Protein AF-A0A3S5A730-F1 (afdb_monomer_lite)

Secondary structure (DSSP, 8-state):
-----B---PPPPPPPPPPS-SSEEEEEEEE--S-TTPPBTTPPPPPS-SEEEEEEEE--SS--------------------------

Structure (mmCIF, N/CA/C/O backbone):
data_AF-A0A3S5A730-F1
#
_entry.id   AF-A0A3S5A730-F1
#
loop_
_atom_site.group_PDB
_atom_site.id
_atom_site.type_symbol
_atom_site.label_atom_id
_atom_site.label_alt_id
_atom_site.label_comp_id
_atom_site.label_asym_id
_atom_site.label_entity_id
_atom_site.label_seq_id
_atom_site.pdbx_PDB_ins_code
_atom_site.Cartn_x
_atom_site.Cartn_y
_atom_site.Cartn_z
_atom_site.occupancy
_atom_site.B_iso_or_equiv
_atom_site.auth_seq_id
_atom_site.auth_comp_id
_atom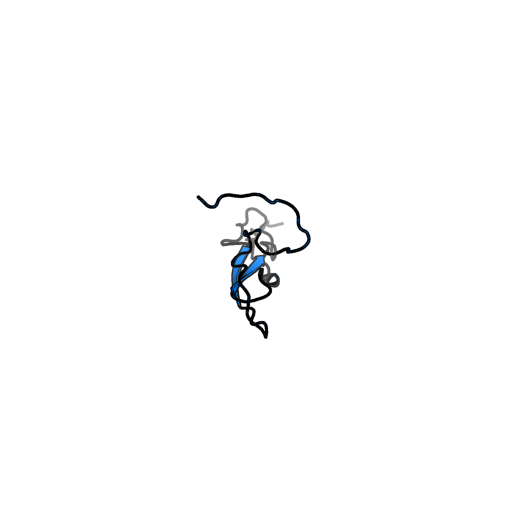_site.auth_asym_id
_atom_site.auth_atom_id
_atom_site.pdbx_PDB_model_num
ATOM 1 N N . MET A 1 1 ? 21.445 -1.120 -34.483 1.00 59.94 1 MET A N 1
ATOM 2 C CA . MET A 1 1 ? 21.190 -1.499 -33.076 1.00 59.94 1 MET A CA 1
ATOM 3 C C . MET A 1 1 ? 19.863 -2.238 -33.030 1.00 59.94 1 MET A C 1
ATOM 5 O O . MET A 1 1 ? 18.898 -1.668 -33.527 1.00 59.94 1 MET A O 1
ATOM 9 N N . PRO A 1 2 ? 19.792 -3.491 -32.554 1.00 69.19 2 PRO A N 1
ATOM 10 C CA . PRO A 1 2 ? 18.517 -4.191 -32.457 1.00 69.19 2 PRO A CA 1
ATOM 11 C C . PRO A 1 2 ? 17.691 -3.614 -31.299 1.00 69.19 2 PRO A C 1
ATOM 13 O O . PRO A 1 2 ? 18.197 -3.438 -30.192 1.00 69.19 2 PRO A O 1
ATOM 16 N N . LEU A 1 3 ? 16.427 -3.298 -31.576 1.00 74.69 3 LEU A N 1
ATOM 17 C CA . LEU A 1 3 ? 15.430 -2.939 -30.570 1.00 74.69 3 LEU A CA 1
ATOM 18 C C . LEU A 1 3 ? 14.890 -4.240 -29.976 1.00 74.69 3 LEU A C 1
ATOM 20 O O . LEU A 1 3 ? 14.194 -4.987 -30.662 1.00 74.69 3 LEU A O 1
ATOM 24 N N . PHE A 1 4 ? 15.235 -4.535 -28.726 1.00 83.31 4 PHE A N 1
ATOM 25 C CA . PHE A 1 4 ? 14.667 -5.676 -28.014 1.00 83.31 4 PHE A CA 1
ATOM 26 C C . PHE A 1 4 ? 13.405 -5.247 -27.284 1.00 83.31 4 PHE A C 1
ATOM 28 O O . PHE A 1 4 ? 13.411 -4.255 -26.565 1.00 83.31 4 PHE A O 1
ATOM 35 N N . ILE A 1 5 ? 12.328 -6.007 -27.453 1.00 90.75 5 ILE A N 1
ATOM 36 C CA . ILE A 1 5 ? 11.085 -5.788 -26.715 1.00 90.75 5 ILE A CA 1
ATOM 37 C C . ILE A 1 5 ? 11.362 -6.044 -25.232 1.00 90.75 5 ILE A C 1
ATOM 39 O O . ILE A 1 5 ? 11.763 -7.146 -24.858 1.00 90.75 5 ILE A O 1
ATOM 43 N N . VAL A 1 6 ? 11.125 -5.042 -24.385 1.00 91.75 6 VAL A N 1
ATOM 44 C CA . VAL A 1 6 ? 11.269 -5.179 -22.931 1.00 91.75 6 VAL A CA 1
ATOM 45 C C . VAL A 1 6 ? 9.878 -5.245 -22.336 1.00 91.75 6 VAL A C 1
ATOM 47 O O . VAL A 1 6 ? 9.156 -4.253 -22.333 1.00 91.75 6 VAL A O 1
ATOM 50 N N . HIS A 1 7 ? 9.470 -6.416 -21.857 1.00 92.94 7 HIS A N 1
ATOM 51 C CA . HIS A 1 7 ? 8.228 -6.531 -21.098 1.00 92.94 7 HIS A CA 1
ATOM 52 C C . HIS A 1 7 ? 8.414 -5.929 -19.703 1.00 92.94 7 HIS A C 1
ATOM 54 O O . HIS A 1 7 ? 9.451 -6.137 -19.073 1.00 92.94 7 HIS A O 1
ATOM 60 N N . GLY A 1 8 ? 7.404 -5.191 -19.242 1.00 94.44 8 GLY A N 1
ATOM 61 C CA . GLY A 1 8 ? 7.408 -4.591 -17.919 1.00 94.44 8 GLY A CA 1
ATOM 62 C C . GLY A 1 8 ? 7.390 -5.664 -16.837 1.00 94.44 8 GLY A C 1
ATOM 63 O O . GLY A 1 8 ? 6.660 -6.653 -16.961 1.00 94.44 8 GLY A O 1
ATOM 64 N N . GLN A 1 9 ? 8.167 -5.466 -15.777 1.00 94.69 9 GLN A N 1
ATOM 65 C CA . GLN A 1 9 ? 8.097 -6.294 -14.576 1.00 94.69 9 GLN A CA 1
ATOM 66 C C . GLN A 1 9 ? 7.827 -5.429 -13.347 1.00 94.69 9 GLN A C 1
ATOM 68 O O . GLN A 1 9 ? 8.194 -4.253 -13.279 1.00 94.69 9 GLN A O 1
ATOM 73 N N . TRP A 1 10 ? 7.117 -6.032 -12.398 1.00 96.38 10 TRP A N 1
ATOM 74 C CA . TRP A 1 10 ? 6.782 -5.398 -11.135 1.00 96.38 10 TRP A CA 1
ATOM 75 C C . TRP A 1 10 ? 8.047 -5.172 -10.310 1.00 96.38 10 TRP A C 1
ATOM 77 O O . TRP A 1 10 ? 8.834 -6.101 -10.137 1.00 96.38 10 TRP A O 1
ATOM 87 N N . SER A 1 11 ? 8.185 -3.974 -9.753 1.00 95.94 11 SER A N 1
ATOM 88 C CA . SER A 1 11 ? 9.105 -3.708 -8.660 1.00 95.94 11 SER A CA 1
ATOM 89 C C . SER A 1 11 ? 8.703 -4.499 -7.421 1.00 95.94 11 SER A C 1
ATOM 91 O O . SER A 1 11 ? 7.600 -5.062 -7.313 1.00 95.94 11 SER A O 1
ATOM 93 N N . ASN A 1 12 ? 9.622 -4.550 -6.463 1.00 95.50 12 ASN A N 1
ATOM 94 C CA . ASN A 1 12 ? 9.289 -5.061 -5.147 1.00 95.50 12 ASN A CA 1
ATOM 95 C C . ASN A 1 12 ? 8.130 -4.263 -4.543 1.00 95.50 12 ASN A C 1
ATOM 97 O O . ASN A 1 12 ? 8.013 -3.052 -4.714 1.00 95.50 12 ASN A O 1
ATOM 101 N N . TRP A 1 13 ? 7.272 -4.965 -3.810 1.00 96.12 13 TRP A N 1
ATOM 102 C CA . TRP A 1 13 ? 6.210 -4.320 -3.054 1.00 96.12 13 TRP A CA 1
ATOM 103 C C . TRP A 1 13 ? 6.788 -3.304 -2.072 1.00 96.12 13 TRP A C 1
ATOM 105 O O . TRP A 1 13 ? 7.701 -3.630 -1.310 1.00 96.12 13 TRP A O 1
ATOM 115 N N . GLY A 1 14 ? 6.194 -2.112 -2.040 1.00 95.06 14 GLY A N 1
ATOM 116 C CA . GLY A 1 14 ? 6.432 -1.155 -0.975 1.00 95.06 14 GLY A CA 1
ATOM 117 C C . GLY A 1 14 ? 6.025 -1.715 0.389 1.00 95.06 14 GLY A C 1
ATOM 118 O O . GLY A 1 14 ? 5.272 -2.694 0.505 1.00 95.06 14 GLY A O 1
ATOM 119 N N . SER A 1 15 ? 6.523 -1.072 1.443 1.00 96.19 15 SER A N 1
ATOM 120 C CA . SER A 1 15 ? 6.077 -1.347 2.806 1.00 96.19 15 SER A CA 1
ATOM 121 C C . SER A 1 15 ? 4.571 -1.134 2.926 1.00 96.19 15 SER A C 1
ATOM 123 O O . SER A 1 15 ? 4.001 -0.242 2.299 1.00 96.19 15 SER A O 1
ATOM 125 N N . TRP A 1 16 ? 3.928 -1.947 3.760 1.00 96.06 16 TRP A N 1
ATOM 126 C CA . TRP A 1 16 ? 2.532 -1.716 4.101 1.00 96.06 16 TRP A CA 1
ATOM 127 C C . TRP A 1 16 ? 2.373 -0.382 4.825 1.00 96.06 16 TRP A C 1
ATOM 129 O O . TRP A 1 16 ? 3.185 -0.034 5.687 1.00 96.06 16 TRP A O 1
ATOM 139 N N . SER A 1 17 ? 1.309 0.339 4.484 1.00 95.69 17 SER A N 1
ATOM 140 C CA . SER A 1 17 ? 0.854 1.505 5.223 1.00 95.69 17 SER A CA 1
ATOM 141 C C . SER A 1 17 ? 0.621 1.139 6.693 1.00 95.69 17 SER A C 1
ATOM 143 O O . SER A 1 17 ? 0.344 -0.024 7.011 1.00 95.69 17 SER A O 1
ATOM 145 N N . PRO A 1 18 ? 0.649 2.118 7.613 1.00 92.38 18 PRO A N 1
ATOM 146 C CA . PRO A 1 18 ? 0.085 1.897 8.935 1.00 92.38 18 PRO A CA 1
ATOM 147 C C . PRO A 1 18 ? -1.366 1.410 8.817 1.00 92.38 18 PRO A C 1
ATOM 149 O O . PRO A 1 18 ? -2.068 1.702 7.840 1.00 92.38 18 PRO A O 1
ATOM 152 N N . CYS A 1 19 ? -1.803 0.646 9.816 1.00 93.50 19 CYS A N 1
ATOM 153 C CA . CYS A 1 19 ? -3.182 0.194 9.883 1.00 93.50 19 CYS A CA 1
ATOM 154 C C . CYS A 1 19 ? -4.108 1.407 10.023 1.00 93.50 19 CYS A C 1
ATOM 156 O O . CYS A 1 19 ? -3.828 2.320 10.799 1.00 93.50 19 CYS A O 1
ATO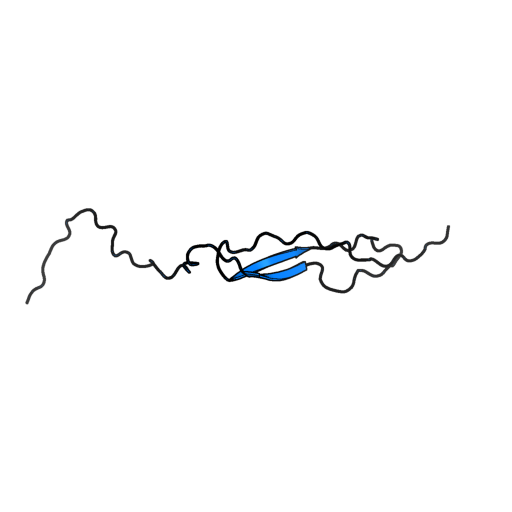M 158 N N . SER A 1 20 ? -5.222 1.411 9.294 1.00 91.62 20 SER A N 1
ATOM 159 C CA . SER A 1 20 ? -6.209 2.495 9.328 1.00 91.62 20 SER A CA 1
ATOM 160 C C . SER A 1 20 ? -6.793 2.724 10.721 1.00 91.62 20 SER A C 1
ATOM 162 O O . SER A 1 20 ? -7.285 3.808 11.020 1.00 91.62 20 SER A O 1
ATOM 164 N N . ARG A 1 21 ? -6.772 1.684 11.561 1.00 84.88 21 ARG A N 1
ATOM 165 C CA . ARG A 1 21 ? -7.172 1.745 12.960 1.00 84.88 21 ARG A CA 1
ATOM 166 C C . ARG A 1 21 ? -5.956 1.572 13.845 1.00 84.88 21 ARG A C 1
ATOM 168 O O . ARG A 1 21 ? -5.080 0.758 13.571 1.00 84.88 21 ARG A O 1
ATOM 175 N N . THR A 1 22 ? -5.972 2.288 14.955 1.00 83.56 22 THR A N 1
ATOM 176 C CA . THR A 1 22 ? -5.013 2.109 16.040 1.00 83.56 22 THR A CA 1
ATOM 177 C C . THR A 1 22 ? -5.374 0.929 16.936 1.00 83.56 22 THR A C 1
ATOM 179 O O . THR A 1 22 ? -4.516 0.492 17.683 1.00 83.56 22 THR A O 1
ATOM 182 N N . CYS A 1 23 ? -6.599 0.397 16.861 1.00 83.44 23 CYS A N 1
ATOM 183 C CA . CYS A 1 23 ? -7.081 -0.707 17.689 1.00 83.44 23 CYS A CA 1
ATOM 184 C C . CYS A 1 23 ? -8.090 -1.596 16.935 1.00 83.44 23 CYS A C 1
ATOM 186 O O . CYS A 1 23 ? -8.843 -1.123 16.076 1.00 83.44 23 CYS A O 1
ATOM 188 N N . GLY A 1 24 ? -8.116 -2.889 17.262 1.00 84.38 24 GLY A N 1
ATOM 189 C CA . GLY A 1 24 ? -9.013 -3.872 16.654 1.00 84.38 24 GLY A CA 1
ATOM 190 C C . GLY A 1 24 ? -8.656 -4.193 15.199 1.00 84.38 24 GLY A C 1
ATOM 191 O O . GLY A 1 24 ? -7.487 -4.200 14.816 1.00 84.38 24 GLY A O 1
ATOM 192 N N . ILE A 1 25 ? -9.669 -4.475 14.374 1.00 89.31 25 ILE A N 1
ATOM 193 C CA . ILE A 1 25 ? -9.489 -4.841 12.961 1.00 89.31 25 ILE A CA 1
ATOM 194 C C . ILE A 1 25 ? -9.542 -3.585 12.086 1.00 89.31 25 ILE A C 1
ATOM 196 O O . ILE A 1 25 ? -10.582 -2.931 11.987 1.00 89.31 25 ILE A O 1
ATOM 200 N N . GLY A 1 26 ? -8.438 -3.278 11.411 1.00 91.44 26 GLY A N 1
ATOM 201 C CA . GLY A 1 26 ? -8.343 -2.227 10.401 1.00 91.44 26 GLY A CA 1
ATOM 202 C C . GLY A 1 26 ? -7.917 -2.759 9.034 1.00 91.44 26 GLY A C 1
ATOM 203 O O . GLY A 1 26 ? -7.910 -3.966 8.769 1.00 91.44 26 GLY A O 1
ATOM 204 N N . VAL A 1 27 ? -7.548 -1.837 8.148 1.00 95.00 27 VAL A N 1
ATOM 205 C CA . VAL A 1 27 ? -7.009 -2.145 6.819 1.00 95.00 27 VAL A CA 1
ATOM 206 C C . VAL A 1 27 ? -5.693 -1.417 6.592 1.00 95.00 27 VAL A C 1
ATOM 208 O O . VAL A 1 27 ? -5.485 -0.318 7.094 1.00 95.00 27 VAL A O 1
ATOM 211 N N . GLN A 1 28 ? -4.798 -2.042 5.841 1.00 96.44 28 GLN A N 1
ATOM 212 C CA . GLN A 1 28 ? -3.544 -1.448 5.388 1.00 96.44 28 GLN A CA 1
ATOM 213 C C . GLN A 1 28 ? -3.400 -1.694 3.889 1.00 96.44 28 GLN A C 1
ATOM 215 O O . GLN A 1 28 ? -3.846 -2.731 3.381 1.00 96.44 28 GLN A O 1
ATOM 220 N N . SER A 1 29 ? -2.780 -0.750 3.192 1.00 97.06 29 SER A N 1
ATOM 221 C CA . SER A 1 29 ? -2.526 -0.821 1.759 1.00 97.06 29 SER A CA 1
ATOM 222 C C . SER A 1 29 ? -1.035 -0.825 1.455 1.00 97.06 29 SER A C 1
ATOM 224 O O . SER A 1 29 ? -0.209 -0.436 2.279 1.00 97.06 29 SER A O 1
ATOM 226 N N . ARG A 1 30 ? -0.676 -1.311 0.273 1.00 97.38 30 ARG A N 1
ATOM 227 C CA . ARG A 1 30 ? 0.666 -1.167 -0.292 1.00 97.38 30 ARG A CA 1
ATOM 228 C C . ARG A 1 30 ? 0.580 -1.026 -1.800 1.00 97.38 30 ARG A C 1
ATOM 230 O O . ARG A 1 30 ? -0.390 -1.466 -2.421 1.00 97.38 30 ARG A O 1
ATOM 237 N N . GLU A 1 31 ? 1.644 -0.492 -2.373 1.00 96.19 31 GLU A N 1
ATOM 238 C CA . GLU A 1 31 ? 1.761 -0.234 -3.803 1.00 96.19 31 GLU A CA 1
ATOM 239 C C . GLU A 1 31 ? 3.052 -0.835 -4.362 1.00 96.19 31 GLU A C 1
ATOM 241 O O . GLU A 1 31 ? 4.001 -1.125 -3.626 1.00 96.19 31 GLU A O 1
ATOM 246 N N . ARG A 1 32 ? 3.056 -1.073 -5.671 1.00 96.12 32 ARG A N 1
ATOM 247 C CA . ARG A 1 32 ? 4.220 -1.469 -6.466 1.00 96.12 32 ARG A CA 1
ATOM 248 C C . ARG A 1 32 ? 4.128 -0.841 -7.849 1.00 96.12 32 ARG A C 1
ATOM 250 O O . ARG A 1 32 ? 3.032 -0.615 -8.362 1.00 96.12 32 ARG A O 1
ATOM 257 N N . ASP A 1 33 ? 5.274 -0.677 -8.488 1.00 94.88 33 ASP A N 1
ATOM 258 C CA . ASP A 1 33 ? 5.399 -0.023 -9.785 1.00 94.88 33 ASP A CA 1
ATOM 259 C C . ASP A 1 33 ? 5.790 -1.017 -10.873 1.00 94.88 33 ASP A C 1
ATOM 261 O O . ASP A 1 33 ? 6.466 -2.012 -10.632 1.00 94.88 33 ASP A O 1
ATOM 265 N N . CYS A 1 34 ? 5.383 -0.756 -12.110 1.00 94.75 34 CYS A N 1
ATOM 266 C CA . CYS A 1 34 ? 5.805 -1.552 -13.262 1.00 94.75 34 CYS A CA 1
ATOM 267 C C . CYS A 1 34 ? 7.097 -0.974 -13.865 1.00 94.75 34 CYS A C 1
ATOM 269 O O . CYS A 1 34 ? 7.090 -0.454 -14.984 1.00 94.75 34 CYS A O 1
ATOM 271 N N . SER A 1 35 ? 8.181 -0.979 -13.087 1.00 93.62 35 SER A N 1
ATOM 272 C CA . SER A 1 35 ? 9.408 -0.229 -13.396 1.00 93.62 35 SER A CA 1
ATOM 273 C C . SER A 1 35 ? 10.706 -1.040 -13.334 1.00 93.62 35 SER A C 1
ATOM 275 O O . SER A 1 35 ? 11.746 -0.521 -13.738 1.00 93.62 35 SER A O 1
ATOM 277 N N . GLU A 1 36 ? 10.678 -2.312 -12.926 1.00 89.69 36 GLU A N 1
ATOM 278 C CA . GLU A 1 36 ? 11.891 -3.115 -12.694 1.00 89.69 36 GLU A CA 1
ATOM 279 C C . GLU A 1 36 ? 11.943 -4.389 -13.565 1.00 89.69 36 GLU A C 1
ATOM 281 O O . GLU A 1 36 ? 11.929 -5.496 -13.026 1.00 89.69 36 GLU A O 1
ATOM 286 N N . PRO A 1 37 ? 12.044 -4.288 -14.913 1.00 91.25 37 PRO A N 1
ATOM 287 C CA . PRO A 1 37 ? 12.244 -3.086 -15.720 1.00 91.25 37 PRO A CA 1
ATOM 288 C C . PRO A 1 37 ? 10.934 -2.490 -16.253 1.00 91.25 37 PRO A C 1
ATOM 290 O O . PRO A 1 37 ? 9.911 -3.169 -16.350 1.00 91.25 37 PRO A O 1
ATOM 29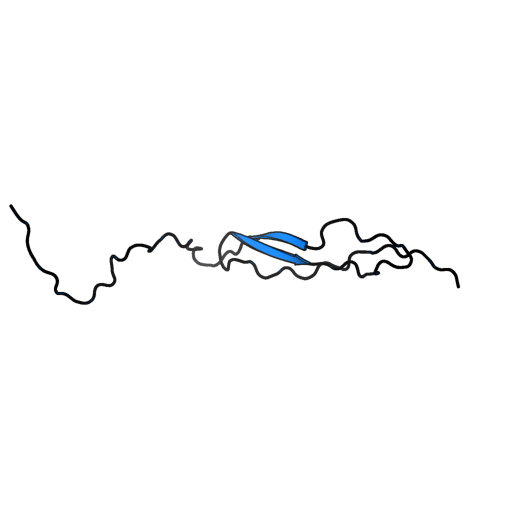3 N N . ALA A 1 38 ? 10.985 -1.222 -16.659 1.00 92.00 38 ALA A N 1
ATOM 294 C CA . ALA A 1 38 ? 9.879 -0.559 -17.340 1.00 92.00 38 ALA A CA 1
ATOM 295 C C . ALA A 1 38 ? 9.651 -1.144 -18.753 1.00 92.00 38 ALA A C 1
ATOM 297 O O . ALA A 1 38 ? 10.618 -1.482 -19.446 1.00 92.00 38 ALA A O 1
ATOM 298 N N . PRO A 1 39 ? 8.391 -1.248 -19.214 1.00 93.00 39 PRO A N 1
ATOM 299 C CA . PRO A 1 39 ? 8.089 -1.733 -20.552 1.00 93.00 39 PRO A CA 1
ATOM 300 C C . PRO A 1 39 ? 8.629 -0.777 -21.623 1.00 93.00 39 PRO A C 1
ATOM 302 O O . PRO A 1 39 ? 8.389 0.428 -21.572 1.00 93.00 39 PRO A O 1
ATOM 305 N N . ALA A 1 40 ? 9.321 -1.316 -22.626 1.00 92.44 40 ALA A N 1
ATOM 306 C CA . ALA A 1 40 ? 9.895 -0.534 -23.720 1.00 92.44 40 ALA A CA 1
ATOM 307 C C . ALA A 1 40 ? 9.732 -1.237 -25.073 1.00 92.44 40 ALA A C 1
ATOM 309 O O . ALA A 1 40 ? 9.546 -2.453 -25.147 1.00 92.44 40 ALA A O 1
ATOM 310 N N . PHE A 1 41 ? 9.810 -0.450 -26.151 1.00 92.12 41 PHE A N 1
ATOM 311 C CA . PHE A 1 41 ? 9.829 -0.934 -27.538 1.00 92.12 41 PHE A CA 1
ATOM 312 C C . PHE A 1 41 ? 8.639 -1.838 -27.909 1.00 92.12 41 PHE A C 1
ATOM 314 O O . PHE A 1 41 ? 8.803 -2.865 -28.559 1.00 92.12 41 PHE A O 1
ATOM 321 N N . GLY A 1 42 ? 7.429 -1.468 -27.470 1.00 90.50 42 GLY A N 1
ATOM 322 C CA . GLY A 1 42 ? 6.215 -2.271 -27.686 1.00 90.50 42 GLY A CA 1
ATOM 323 C C . GLY A 1 42 ? 6.053 -3.434 -26.700 1.00 90.50 42 GLY A C 1
ATOM 324 O O . GLY A 1 42 ? 5.246 -4.336 -26.922 1.00 90.50 42 GLY A O 1
ATOM 325 N N . GLY A 1 43 ? 6.823 -3.428 -25.610 1.00 91.88 43 GLY A N 1
ATOM 326 C CA . GLY A 1 43 ? 6.662 -4.333 -24.485 1.00 91.88 43 GLY A CA 1
ATOM 327 C C . GLY A 1 43 ? 5.280 -4.272 -23.848 1.00 91.88 43 GLY A C 1
ATOM 328 O O . GLY A 1 43 ? 4.542 -3.298 -23.966 1.00 91.88 43 GLY A O 1
ATOM 329 N N . ARG A 1 44 ? 4.934 -5.340 -23.129 1.00 93.88 44 ARG A N 1
ATOM 330 C CA . ARG A 1 44 ? 3.647 -5.441 -22.438 1.00 93.88 44 ARG A CA 1
ATOM 331 C C . ARG A 1 44 ? 3.779 -4.795 -21.069 1.00 93.88 44 ARG A C 1
ATOM 333 O O . ARG A 1 44 ? 4.809 -4.976 -20.422 1.00 93.88 44 ARG A O 1
ATOM 340 N N . MET A 1 45 ? 2.735 -4.097 -20.635 1.00 94.06 45 MET A N 1
ATOM 341 C CA . MET A 1 45 ? 2.596 -3.667 -19.246 1.00 94.06 45 MET A CA 1
ATOM 342 C C . MET A 1 45 ? 2.477 -4.873 -18.310 1.00 94.06 45 MET A C 1
ATOM 344 O O . MET A 1 45 ? 2.113 -5.978 -18.727 1.00 94.06 45 MET A O 1
ATOM 348 N N . CYS A 1 46 ? 2.790 -4.646 -17.039 1.00 94.50 46 CYS A N 1
ATOM 349 C CA . CYS A 1 46 ? 2.679 -5.656 -16.005 1.00 94.50 46 CYS A CA 1
ATOM 350 C C . CYS A 1 46 ? 1.220 -6.088 -15.829 1.00 94.50 46 CYS A C 1
ATOM 352 O O . CYS A 1 46 ? 0.318 -5.257 -15.756 1.00 94.50 46 CYS A O 1
ATOM 354 N N . SER A 1 47 ? 0.992 -7.398 -15.742 1.00 94.00 47 SER A N 1
ATOM 355 C CA . SER A 1 47 ? -0.339 -7.950 -15.489 1.00 94.00 47 SER A CA 1
ATOM 356 C C . SER A 1 47 ? -0.606 -8.043 -13.984 1.00 94.00 47 SER A C 1
ATOM 358 O O . SER A 1 47 ? 0.263 -8.474 -13.218 1.00 94.00 47 SER A O 1
ATOM 360 N N . GLY A 1 48 ? -1.818 -7.674 -13.567 1.00 93.81 48 GLY A N 1
ATOM 361 C CA . GLY A 1 48 ? -2.279 -7.707 -12.176 1.00 93.81 48 GLY A CA 1
ATOM 362 C C . GLY A 1 48 ? -2.414 -6.324 -11.536 1.00 93.81 48 GLY A C 1
ATOM 363 O O . GLY A 1 48 ? -2.304 -5.299 -12.202 1.00 93.81 48 GLY A O 1
ATOM 364 N N . ASN A 1 49 ? -2.666 -6.304 -10.227 1.00 95.19 49 ASN A N 1
ATOM 365 C CA . ASN A 1 49 ? -2.918 -5.066 -9.488 1.00 95.19 49 ASN A CA 1
ATOM 366 C C . ASN A 1 49 ? -1.608 -4.392 -9.051 1.00 95.19 49 ASN A C 1
ATOM 368 O O . ASN A 1 49 ? -0.699 -5.070 -8.559 1.00 95.19 49 ASN A O 1
ATOM 372 N N . ALA A 1 50 ? -1.540 -3.068 -9.201 1.00 95.25 50 ALA A N 1
ATOM 373 C CA . ALA A 1 50 ? -0.471 -2.224 -8.652 1.00 95.25 50 ALA A CA 1
ATOM 374 C C . ALA A 1 50 ? -0.682 -1.909 -7.160 1.00 95.25 50 ALA A C 1
ATOM 376 O O . ALA A 1 50 ? 0.269 -1.610 -6.449 1.00 95.25 50 ALA A O 1
ATOM 377 N N . HIS A 1 51 ? -1.925 -2.015 -6.689 1.00 96.12 51 HIS A N 1
ATOM 378 C CA . HIS A 1 51 ? -2.335 -1.709 -5.325 1.00 96.12 51 HIS A CA 1
ATOM 379 C C . HIS A 1 51 ? -2.917 -2.959 -4.660 1.00 96.12 51 HIS A C 1
ATOM 381 O O . HIS A 1 51 ? -3.698 -3.692 -5.273 1.00 96.12 51 HIS A O 1
ATOM 387 N N . ASP A 1 52 ? -2.536 -3.199 -3.411 1.00 96.75 52 ASP A N 1
ATOM 388 C CA . ASP A 1 52 ? -2.970 -4.344 -2.614 1.00 96.75 52 ASP A CA 1
ATOM 389 C C . ASP A 1 52 ? -3.475 -3.864 -1.253 1.00 96.75 52 ASP A C 1
ATOM 391 O O . ASP A 1 52 ? -2.913 -2.943 -0.660 1.00 96.75 52 ASP A O 1
ATOM 395 N N . VAL A 1 53 ? -4.552 -4.479 -0.765 1.00 96.38 53 VAL A N 1
ATOM 396 C CA . VAL A 1 53 ? -5.212 -4.115 0.494 1.00 96.38 53 VAL A CA 1
ATOM 397 C C . VAL A 1 53 ? -5.417 -5.372 1.308 1.00 96.38 53 VAL A C 1
ATOM 399 O O . VAL A 1 53 ? -6.004 -6.344 0.832 1.00 96.38 53 VAL A O 1
ATOM 402 N N . ARG A 1 54 ? -4.995 -5.338 2.570 1.00 95.38 54 ARG A N 1
ATOM 403 C CA . ARG A 1 54 ? -5.231 -6.441 3.501 1.00 95.38 54 ARG A CA 1
ATOM 404 C C . ARG A 1 54 ? -5.769 -5.954 4.832 1.00 95.38 54 ARG A C 1
ATOM 406 O O . ARG A 1 54 ? -5.563 -4.810 5.235 1.00 95.38 54 ARG A O 1
ATOM 413 N N . ARG A 1 55 ? -6.420 -6.873 5.543 1.00 94.56 55 ARG A N 1
ATOM 414 C CA . ARG A 1 55 ? -6.800 -6.664 6.940 1.00 94.56 55 ARG A CA 1
ATOM 415 C C . ARG A 1 55 ? -5.547 -6.628 7.815 1.00 94.56 55 ARG A C 1
ATOM 417 O O . ARG A 1 55 ? -4.595 -7.374 7.584 1.00 94.56 55 ARG A O 1
ATOM 424 N N . CYS A 1 56 ? -5.558 -5.745 8.800 1.00 92.25 56 CYS A N 1
ATOM 425 C CA . CYS A 1 56 ? -4.600 -5.704 9.896 1.00 92.25 56 CYS A CA 1
ATOM 426 C C . CYS A 1 56 ? -5.357 -5.813 11.211 1.00 92.25 56 CYS A C 1
ATOM 428 O O . CYS A 1 56 ? -6.472 -5.311 11.333 1.00 92.25 56 CYS A O 1
ATOM 430 N N . GLU A 1 57 ? -4.739 -6.461 12.185 1.00 88.50 57 GLU A N 1
ATOM 431 C CA . GLU A 1 57 ? -5.260 -6.567 13.538 1.00 88.50 57 GLU A CA 1
ATOM 432 C C . GLU A 1 57 ? -4.275 -5.875 14.472 1.00 88.50 57 GLU A C 1
ATOM 434 O O . GLU A 1 57 ? -3.088 -6.206 14.490 1.00 88.50 57 GLU A O 1
ATOM 439 N N . VAL A 1 58 ? -4.758 -4.863 15.187 1.00 85.38 58 VAL A N 1
ATOM 440 C CA . VAL A 1 58 ? -3.974 -4.091 16.146 1.00 85.38 58 VAL A CA 1
ATOM 441 C C . VAL A 1 58 ? -4.518 -4.374 17.536 1.00 85.38 58 VAL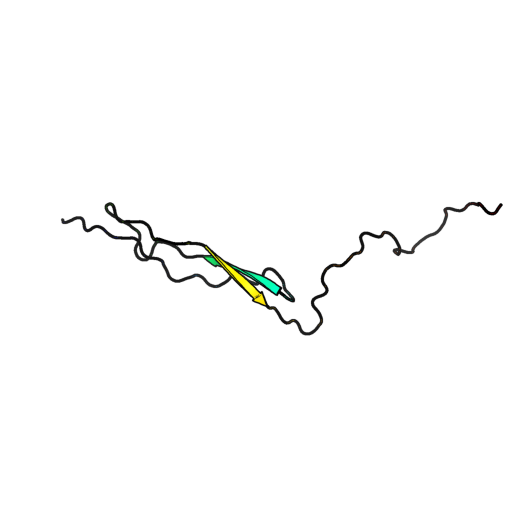 A C 1
ATOM 443 O O . VAL A 1 58 ? -5.526 -3.810 17.965 1.00 85.38 58 VAL A O 1
ATOM 446 N N . THR A 1 59 ? -3.850 -5.271 18.250 1.00 76.25 59 THR A N 1
ATOM 447 C CA . THR A 1 59 ? -4.125 -5.545 19.661 1.00 76.25 59 THR A CA 1
ATOM 448 C C . THR A 1 59 ? -3.485 -4.451 20.514 1.00 76.25 59 THR A C 1
ATOM 450 O O . THR A 1 59 ? -2.305 -4.544 20.854 1.00 76.25 59 THR A O 1
ATOM 453 N N . LEU A 1 60 ? -4.234 -3.396 20.845 1.00 67.75 60 LEU A N 1
ATOM 454 C CA . LEU A 1 60 ? -3.834 -2.507 21.939 1.00 67.75 60 LEU A CA 1
ATOM 455 C C . LEU A 1 60 ? -4.170 -3.168 23.277 1.00 67.75 60 LEU A C 1
ATOM 457 O O . LEU A 1 60 ? -5.212 -3.808 23.418 1.00 67.75 60 LEU A O 1
ATOM 461 N N . ALA A 1 61 ? -3.289 -2.999 24.263 1.00 59.81 61 ALA A N 1
ATOM 462 C CA . ALA A 1 61 ? -3.572 -3.343 25.650 1.00 59.81 61 ALA A CA 1
ATOM 463 C C . ALA A 1 61 ? -4.631 -2.367 26.192 1.00 59.81 61 ALA A C 1
ATOM 465 O O . ALA A 1 61 ? -4.297 -1.258 26.601 1.00 59.81 61 ALA A O 1
ATOM 466 N N . GLY A 1 62 ? -5.899 -2.768 26.132 1.00 59.34 62 GLY A N 1
ATOM 467 C CA . GLY A 1 62 ? -7.043 -1.947 26.525 1.00 59.34 62 GLY A CA 1
ATOM 468 C C . GLY A 1 62 ? -7.954 -1.698 25.334 1.00 59.34 62 GLY A C 1
ATOM 469 O O . GLY A 1 62 ? -7.768 -0.739 24.594 1.00 59.34 62 GLY A O 1
ATOM 470 N N . ASP A 1 63 ? -8.870 -2.643 25.145 1.00 62.72 63 ASP A N 1
ATOM 471 C CA . ASP A 1 63 ? -10.181 -2.518 24.515 1.00 62.72 63 ASP A CA 1
ATOM 472 C C . ASP A 1 63 ? -10.283 -1.454 23.420 1.00 62.72 63 ASP A C 1
ATOM 474 O O . ASP A 1 63 ? -10.443 -0.259 23.663 1.00 62.72 63 ASP A O 1
ATOM 478 N N . CYS A 1 64 ? -10.251 -1.906 22.167 1.00 62.50 64 CYS A N 1
ATOM 479 C CA . CYS A 1 64 ? -10.771 -1.120 21.061 1.00 62.50 64 CYS A CA 1
ATOM 480 C C . CYS A 1 64 ? -12.215 -0.724 21.387 1.00 62.50 64 CYS A C 1
ATOM 482 O O . CYS A 1 64 ? -13.106 -1.550 21.226 1.00 62.50 64 CYS A O 1
ATOM 484 N N . VAL A 1 65 ? -12.439 0.506 21.857 1.00 64.44 65 VAL A N 1
ATOM 485 C CA . VAL A 1 65 ? -13.778 1.071 22.039 1.00 64.44 65 VAL A CA 1
ATOM 486 C C . VAL A 1 65 ? -14.269 1.444 20.642 1.00 64.44 65 VAL A C 1
ATOM 488 O O . VAL A 1 65 ? -13.763 2.406 20.061 1.00 64.44 65 VAL A O 1
ATOM 491 N N . PRO A 1 66 ? -15.176 0.670 20.020 1.00 63.53 66 PRO A N 1
ATOM 492 C CA . PRO A 1 66 ? -15.876 1.178 18.858 1.00 63.53 66 PRO A CA 1
ATOM 493 C C . PRO A 1 66 ? -16.685 2.387 19.324 1.00 63.53 66 PRO A C 1
ATOM 495 O O . PRO A 1 66 ? -17.312 2.324 20.378 1.00 63.53 66 PRO A O 1
ATOM 498 N N . ASP A 1 67 ? -16.667 3.470 18.552 1.00 63.00 67 ASP A N 1
ATOM 499 C CA . ASP A 1 67 ? -17.482 4.667 18.759 1.00 63.00 67 ASP A CA 1
ATOM 500 C C . ASP A 1 67 ? -18.989 4.341 18.704 1.00 63.00 67 ASP A C 1
ATOM 502 O O . ASP A 1 67 ? -19.706 4.692 17.767 1.00 63.00 67 ASP A O 1
ATOM 506 N N . SER A 1 68 ? -19.509 3.634 19.702 1.00 59.06 68 SER A N 1
ATOM 507 C CA . SER A 1 68 ? -20.932 3.483 19.927 1.00 59.06 68 SER A CA 1
ATOM 508 C C . SER A 1 68 ? -21.394 4.636 20.811 1.00 59.06 68 SER A C 1
ATOM 510 O O . SER A 1 68 ? -21.473 4.497 22.026 1.00 59.06 68 SER A O 1
ATOM 512 N N . LYS A 1 69 ? -21.749 5.730 20.122 1.00 58.78 69 LYS A N 1
ATOM 513 C CA . LYS A 1 69 ? -22.744 6.748 20.499 1.00 58.78 69 LYS A CA 1
ATOM 514 C C . LYS A 1 69 ? -22.370 7.708 21.637 1.00 58.78 69 LYS A C 1
ATOM 516 O O . LYS A 1 69 ? -22.375 7.337 22.797 1.00 58.78 69 LYS A O 1
ATOM 521 N N . PHE A 1 70 ? -22.278 8.990 21.287 1.00 50.38 70 PHE A N 1
ATOM 522 C CA . PHE A 1 70 ? -23.010 10.040 22.006 1.00 50.38 70 PHE A CA 1
ATOM 523 C C . PHE A 1 70 ? -23.509 11.104 21.003 1.00 50.38 70 PHE A C 1
ATOM 525 O O . PHE A 1 70 ? -23.213 12.286 21.113 1.00 50.38 70 PHE A O 1
ATOM 532 N N . ASP A 1 71 ? -24.314 10.682 20.017 1.00 52.16 71 ASP A N 1
ATOM 533 C CA . ASP A 1 71 ? -25.416 11.538 19.543 1.00 52.16 71 ASP A CA 1
ATOM 534 C C . ASP A 1 71 ? -26.550 11.410 20.568 1.00 52.16 71 ASP A C 1
ATOM 536 O O . ASP A 1 71 ? -27.581 10.790 20.318 1.00 52.16 71 ASP A O 1
ATOM 540 N N . GLU A 1 72 ? -26.310 11.927 21.767 1.00 49.31 72 GLU A N 1
ATOM 541 C CA . GLU A 1 72 ? -27.359 12.257 22.719 1.00 49.31 72 GLU A CA 1
ATOM 542 C C . GLU A 1 72 ? -26.879 13.491 23.493 1.00 49.31 72 GLU A C 1
ATOM 544 O O . GLU A 1 72 ? -25.911 13.406 24.251 1.00 49.31 72 GLU A O 1
ATOM 549 N N . PRO A 1 73 ? -27.474 14.679 23.306 1.00 49.69 73 PRO A N 1
ATOM 550 C CA . PRO A 1 73 ? -27.230 15.786 24.213 1.00 49.69 73 PRO A CA 1
ATOM 551 C C . PRO A 1 73 ? -27.981 15.495 25.515 1.00 49.69 73 PRO A C 1
ATOM 553 O O . PRO A 1 73 ? -29.080 15.989 25.744 1.00 49.69 73 PRO A O 1
ATOM 556 N N . SER A 1 74 ? -27.407 14.653 26.367 1.00 51.94 74 SER A N 1
ATOM 557 C CA . SER A 1 74 ? -28.002 14.308 27.659 1.00 51.94 74 SER A CA 1
ATOM 558 C C . SER A 1 74 ? -26.946 14.044 28.726 1.00 51.94 74 SER A C 1
ATO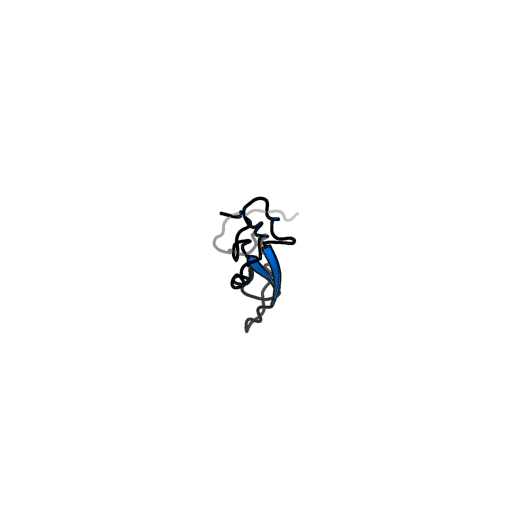M 560 O O . SER A 1 74 ? -27.072 13.100 29.493 1.00 51.94 74 SER A O 1
ATOM 562 N N . SER A 1 75 ? -25.896 14.872 28.807 1.00 54.72 75 SER A N 1
ATOM 563 C CA . SER A 1 75 ? -25.209 15.170 30.087 1.00 54.72 75 SER A CA 1
ATOM 564 C C . SER A 1 75 ? -23.936 16.011 29.919 1.00 54.72 75 SER A C 1
ATOM 566 O O . SER A 1 75 ? -22.869 15.665 30.414 1.00 54.72 75 SER A O 1
ATOM 568 N N . LEU A 1 76 ? -24.048 17.203 29.328 1.00 49.19 76 LEU A N 1
ATOM 569 C CA . LEU A 1 76 ? -23.284 18.326 29.879 1.00 49.19 76 LEU A CA 1
ATOM 570 C C . LEU A 1 76 ? -24.233 19.089 30.788 1.00 49.19 76 LEU A C 1
ATOM 572 O O . LEU A 1 76 ? -24.881 20.053 30.397 1.00 49.19 76 LEU A O 1
ATOM 576 N N . GLY A 1 77 ? -24.365 18.583 32.011 1.00 57.66 77 GLY A N 1
ATOM 577 C CA . GLY A 1 77 ? -24.944 19.369 33.079 1.00 57.66 77 GLY A CA 1
ATOM 578 C C . GLY A 1 77 ? -23.966 20.475 33.435 1.00 57.66 77 GLY A C 1
ATOM 579 O O . GLY A 1 77 ? -22.991 20.193 34.117 1.00 57.66 77 GLY A O 1
ATOM 580 N N . LEU A 1 78 ? -24.251 21.701 32.998 1.00 55.91 78 LEU A N 1
ATOM 581 C CA . LEU A 1 78 ? -24.098 22.900 33.820 1.00 55.91 78 LEU A CA 1
ATOM 582 C C . LEU A 1 78 ? -25.136 23.958 33.409 1.00 55.91 78 LEU A C 1
ATOM 584 O O . LEU A 1 78 ? -25.191 24.356 32.249 1.00 55.91 78 LEU A O 1
ATOM 588 N N . ALA A 1 79 ? -25.865 24.425 34.430 1.00 43.31 79 ALA A N 1
ATOM 589 C CA . ALA A 1 79 ? -26.773 25.578 34.502 1.00 43.31 79 ALA A CA 1
ATOM 590 C C . ALA A 1 79 ? -28.106 25.426 33.741 1.00 43.31 79 ALA A C 1
ATOM 592 O O . ALA A 1 79 ? -28.156 25.484 32.521 1.00 43.31 79 ALA A O 1
ATOM 593 N N . GLU A 1 80 ? -29.185 25.030 34.425 1.00 57.53 80 GLU A N 1
ATOM 594 C CA . GLU A 1 80 ? -30.116 25.892 35.191 1.00 57.53 80 GLU A CA 1
ATOM 595 C C . GLU A 1 80 ? -31.021 26.754 34.289 1.00 57.53 80 GLU A C 1
ATOM 597 O O . GLU A 1 80 ? -30.599 27.216 33.244 1.00 57.53 80 GLU A O 1
ATOM 602 N N . TRP A 1 81 ? -32.266 26.951 34.742 1.00 55.78 81 TRP A N 1
ATOM 603 C CA . TRP A 1 81 ? -33.310 27.876 34.259 1.00 55.78 81 TRP A CA 1
ATOM 604 C C . TRP A 1 81 ? -34.043 27.615 32.920 1.00 55.78 81 TRP A C 1
ATOM 606 O O . TRP A 1 81 ? -34.149 28.508 32.102 1.00 55.78 81 TRP A O 1
ATOM 616 N N . THR A 1 82 ? -34.777 26.506 32.756 1.00 52.91 82 THR A N 1
ATOM 617 C CA . THR A 1 82 ? -36.104 26.593 32.083 1.00 52.91 82 THR A CA 1
ATOM 618 C C . THR A 1 82 ? -37.134 25.681 32.749 1.00 52.91 82 THR A C 1
ATOM 620 O O . THR A 1 82 ? -37.496 24.614 32.262 1.00 52.91 82 THR A O 1
ATOM 623 N N . THR A 1 83 ? -37.592 26.143 33.910 1.00 51.97 83 THR A N 1
ATOM 624 C CA . THR A 1 83 ? -38.960 26.005 34.434 1.00 51.97 83 THR A CA 1
ATOM 625 C C . THR A 1 83 ? -39.979 26.370 33.322 1.00 51.97 83 THR A C 1
ATOM 627 O O . THR A 1 83 ? -39.67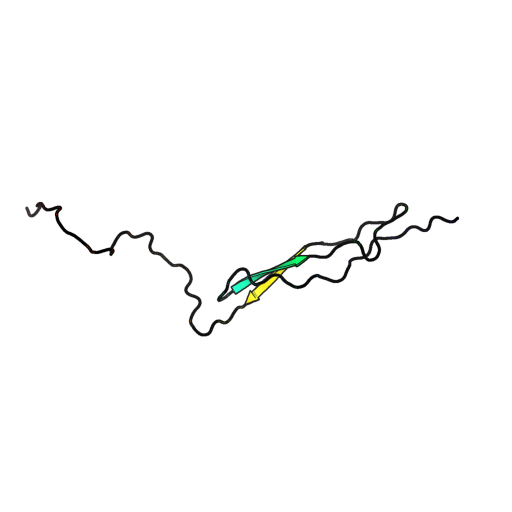4 27.202 32.475 1.00 51.97 83 THR A O 1
ATOM 630 N N . TRP A 1 84 ? -41.176 25.792 33.171 1.00 51.53 84 TRP A N 1
ATOM 631 C CA . TRP A 1 84 ? -42.243 25.576 34.147 1.00 51.53 84 TRP A CA 1
ATOM 632 C C . TRP A 1 84 ? -43.251 24.499 33.676 1.00 51.53 84 TRP A C 1
ATOM 634 O O . TRP A 1 84 ? -43.613 24.449 32.505 1.00 51.53 84 TRP A O 1
ATOM 644 N N . SER A 1 85 ? -43.773 23.749 34.658 1.00 61.00 85 SER A N 1
ATOM 645 C CA . SER A 1 85 ? -45.161 23.256 34.794 1.00 61.00 85 SER A CA 1
ATOM 646 C C . SER A 1 85 ? -45.793 22.346 33.730 1.00 61.00 85 SER A C 1
ATOM 648 O O . SER A 1 85 ? -46.155 22.811 32.656 1.00 61.00 85 SER A O 1
ATOM 650 N N . ALA A 1 86 ? -46.146 21.121 34.143 1.00 47.28 86 ALA A N 1
ATOM 651 C CA . ALA A 1 86 ? -47.447 20.516 33.819 1.00 47.28 86 ALA A CA 1
ATOM 652 C C . ALA A 1 86 ? -47.705 19.274 34.693 1.00 47.28 86 ALA A C 1
ATOM 654 O O . ALA A 1 86 ? -47.404 18.153 34.293 1.00 47.28 86 ALA A O 1
ATOM 655 N N . TRP A 1 87 ? -48.239 19.468 35.902 1.00 60.72 87 TRP A N 1
ATOM 656 C CA . TRP A 1 87 ? -49.019 18.425 36.577 1.00 60.72 87 TRP A CA 1
ATOM 657 C C . TRP A 1 87 ? -50.486 18.850 36.474 1.00 60.72 87 TRP A C 1
ATOM 659 O O . TRP A 1 87 ? -50.828 19.987 36.808 1.00 60.72 87 TRP A O 1
ATOM 669 N N . SER A 1 88 ? -51.328 17.964 35.946 1.00 50.84 88 SER A N 1
ATOM 670 C CA . SER A 1 88 ? -52.794 18.019 35.966 1.00 50.84 88 SER A CA 1
ATOM 671 C C . SER A 1 88 ? -53.293 16.606 36.204 1.00 50.84 88 SER A C 1
ATOM 673 O O . SER A 1 88 ? -52.796 15.712 35.484 1.00 50.84 88 SER A O 1
#

pLDDT: mean 79.71, std 17.88, range [43.31, 97.38]

Sequence (88 aa):
MPLFIVHGQWSNWGSWSPCSRTCGIGVQSRERDCSEPAPAFGGRMCSGNAHDVRRCEVTLAGDCVPDSKFDEPSSLGLAEWTTWSAWS

Organism: NCBI:txid117903

Foldseek 3Di:
DDDDWDAFDKDDKDDWDPFPDQAAKGKIKIFIDSPPPNTDDPHHTDDDDRMDMDIDHHHDPDDPDDPDDDPDPDDPDDDDDDDDDDDD

Radius of gyration: 28.08 Å; chains: 1; bounding box: 74×36×70 Å

InterPro domains:
  IPR000884 Thrombospondin type-1 (TSP1) repeat [PF00090] (11-57)
  IPR000884 Thrombospondin type-1 (TSP1) repeat [PS50092] (7-60)
  IPR000884 Thrombospondin type-1 (TSP1) repeat [SM00209] (10-62)
  IPR036383 Thrombospondin type-1 repeat superfamily [G3DSA:2.20.100.10] (6-59)
  IPR036383 Thrombospondin type-1 repeat superfamily [SSF82895] (5-58)
  IPR052065 Complement and asymmetry regulator [PTHR22906] (6-88)